Protein AF-A0A2E4WZA9-F1 (afdb_monomer)

Structure (mmCIF, N/CA/C/O backbone):
data_AF-A0A2E4WZA9-F1
#
_entry.id   AF-A0A2E4WZA9-F1
#
loop_
_atom_site.group_PDB
_atom_site.id
_atom_site.type_symbol
_atom_site.label_atom_id
_atom_site.label_alt_id
_atom_site.label_comp_id
_atom_site.label_asym_id
_atom_site.label_entity_id
_atom_site.label_seq_id
_atom_site.pdbx_PDB_ins_code
_atom_site.Cartn_x
_atom_site.Cartn_y
_atom_site.Cartn_z
_atom_site.occupancy
_atom_site.B_iso_or_equiv
_atom_site.auth_seq_id
_atom_site.auth_comp_id
_atom_site.auth_asym_id
_atom_site.auth_atom_id
_atom_site.pdbx_PDB_model_num
ATOM 1 N N . MET A 1 1 ? -52.281 -19.258 8.173 1.00 74.00 1 MET A N 1
ATOM 2 C CA . MET A 1 1 ? -51.212 -19.883 8.986 1.00 74.00 1 MET A CA 1
ATOM 3 C C . MET A 1 1 ? -49.841 -19.779 8.308 1.00 74.00 1 MET A C 1
ATOM 5 O O . MET A 1 1 ? -48.962 -19.165 8.891 1.00 74.00 1 MET A O 1
ATOM 9 N N . VAL A 1 2 ? -49.672 -20.254 7.064 1.00 84.00 2 VAL A N 1
ATOM 10 C CA . VAL A 1 2 ? -48.385 -20.209 6.322 1.00 84.00 2 VAL A CA 1
ATOM 11 C C . VAL A 1 2 ? -47.809 -18.790 6.163 1.00 84.00 2 VAL A C 1
ATOM 13 O O . VAL A 1 2 ? -46.635 -18.579 6.443 1.00 84.00 2 VAL A O 1
ATOM 16 N N . ALA A 1 3 ? -48.631 -17.796 5.810 1.00 83.06 3 ALA A N 1
ATOM 17 C CA . ALA A 1 3 ? -48.168 -16.413 5.629 1.00 83.06 3 ALA A CA 1
ATOM 18 C C . ALA A 1 3 ? -47.576 -15.778 6.907 1.00 83.06 3 ALA A C 1
ATOM 20 O O . ALA A 1 3 ? -46.616 -15.018 6.829 1.00 83.06 3 ALA A O 1
ATOM 21 N N . GLY A 1 4 ? -48.108 -16.123 8.086 1.00 90.19 4 GLY A N 1
ATOM 22 C CA . GLY A 1 4 ? -47.607 -15.606 9.365 1.00 90.19 4 GLY A CA 1
ATOM 23 C C . GLY A 1 4 ? -46.245 -16.191 9.738 1.00 90.19 4 GLY A C 1
ATOM 24 O O . GLY A 1 4 ? -45.365 -15.461 10.180 1.00 90.19 4 GLY A O 1
ATOM 25 N N . VAL A 1 5 ? -46.044 -17.489 9.483 1.00 89.56 5 VAL A N 1
ATOM 26 C CA . VAL A 1 5 ? -44.752 -18.157 9.710 1.00 89.56 5 VAL A CA 1
ATOM 27 C C . VAL A 1 5 ? -43.676 -17.563 8.799 1.00 89.56 5 VAL A C 1
ATOM 29 O O . VAL A 1 5 ? -42.600 -17.229 9.279 1.00 89.56 5 VAL A O 1
ATOM 32 N N . VAL A 1 6 ? -43.990 -17.334 7.517 1.00 91.75 6 VAL A N 1
ATOM 33 C CA . VAL A 1 6 ? -43.063 -16.692 6.567 1.00 91.75 6 VAL A CA 1
ATOM 34 C C . VAL A 1 6 ? -42.666 -15.289 7.035 1.00 91.75 6 VAL A C 1
ATOM 36 O O . VAL A 1 6 ? -41.485 -14.950 7.013 1.00 91.75 6 VAL A O 1
ATOM 39 N N . MET A 1 7 ? -43.622 -14.485 7.508 1.00 91.69 7 MET A N 1
ATOM 40 C CA . MET A 1 7 ? -43.340 -13.119 7.957 1.00 91.69 7 MET A CA 1
ATOM 41 C C . MET A 1 7 ? -42.435 -13.088 9.200 1.00 91.69 7 MET A C 1
ATOM 43 O O . MET A 1 7 ? -41.481 -12.312 9.247 1.00 91.69 7 MET A O 1
ATOM 47 N N . ILE A 1 8 ? -42.692 -13.966 10.178 1.00 90.75 8 ILE A N 1
ATOM 48 C CA . ILE A 1 8 ? -41.884 -14.069 11.402 1.00 90.75 8 ILE A CA 1
ATOM 49 C C . ILE A 1 8 ? -40.469 -14.559 11.067 1.00 90.75 8 ILE A C 1
ATOM 51 O O . ILE A 1 8 ? -39.499 -13.969 11.534 1.00 90.75 8 ILE A O 1
ATOM 55 N N . SER A 1 9 ? -40.325 -15.573 10.208 1.00 92.62 9 SER A N 1
ATOM 56 C CA . SER A 1 9 ? -39.012 -16.086 9.795 1.00 92.62 9 SER A CA 1
ATOM 57 C C . SER A 1 9 ? -38.166 -15.047 9.054 1.00 92.62 9 SER A C 1
ATOM 59 O O . SER A 1 9 ? -36.963 -14.971 9.297 1.00 92.62 9 SER A O 1
ATOM 61 N N . LEU A 1 10 ? -38.768 -14.219 8.192 1.00 91.88 10 LEU A N 1
ATOM 62 C CA . LEU A 1 10 ? -38.056 -13.128 7.513 1.00 91.88 10 LEU A CA 1
ATOM 63 C C . LEU A 1 10 ? -37.596 -12.051 8.501 1.00 91.88 10 LEU A C 1
ATOM 65 O O . LEU A 1 10 ? -36.462 -11.579 8.418 1.00 91.88 10 LEU A O 1
ATOM 69 N N . PHE A 1 11 ? -38.446 -11.702 9.469 1.00 89.56 11 PHE A N 1
ATOM 70 C CA . PHE A 1 11 ? -38.097 -10.741 10.509 1.00 89.56 11 PHE A CA 1
ATOM 71 C C . PHE A 1 11 ? -36.944 -11.257 11.378 1.00 89.56 11 PHE A C 1
ATOM 73 O O . PHE A 1 11 ? -35.913 -10.594 11.487 1.00 89.56 11 PHE A O 1
ATOM 80 N N . THR A 1 12 ? -37.052 -12.474 11.919 1.00 89.25 12 THR A N 1
ATOM 81 C CA . THR A 1 12 ? -35.981 -13.085 12.719 1.00 89.25 12 THR A CA 1
ATOM 82 C C . THR A 1 12 ? -34.697 -13.269 11.905 1.00 89.25 12 THR A C 1
ATOM 84 O O . THR A 1 12 ? -33.616 -12.988 12.418 1.00 89.25 12 THR A O 1
ATOM 87 N N . GLY A 1 13 ? -34.797 -13.658 10.628 1.00 87.25 13 GLY A N 1
ATOM 88 C CA . GLY A 1 13 ? -33.659 -13.767 9.712 1.00 87.25 13 GLY A CA 1
ATOM 89 C C . GLY A 1 13 ? -32.945 -12.433 9.479 1.00 87.25 13 GLY A C 1
ATOM 90 O O . GLY A 1 13 ? -31.719 -12.379 9.539 1.00 87.25 13 GLY A O 1
ATOM 91 N N . SER A 1 14 ? -33.691 -11.340 9.290 1.00 85.62 14 SER A N 1
ATOM 92 C CA . SER A 1 14 ? -33.115 -9.995 9.142 1.00 85.62 14 SER A CA 1
ATOM 93 C C . SER A 1 14 ? -32.438 -9.494 10.421 1.00 85.62 14 SER A C 1
ATOM 95 O O . SER A 1 14 ? -31.353 -8.909 10.355 1.00 85.62 14 SER A O 1
ATOM 97 N N . LEU A 1 15 ? -33.025 -9.778 11.588 1.00 85.69 15 LEU A N 1
ATOM 98 C CA . LEU A 1 15 ? -32.480 -9.364 12.878 1.00 85.69 15 LEU A CA 1
ATOM 99 C C . LEU A 1 15 ? -31.204 -10.146 13.203 1.00 85.69 15 LEU A C 1
ATOM 101 O O . LEU A 1 15 ? -30.189 -9.548 13.552 1.00 85.69 15 LEU A O 1
ATOM 105 N N . ALA A 1 16 ? -31.225 -11.465 13.000 1.00 81.50 16 ALA A N 1
ATOM 106 C CA . ALA A 1 16 ? -30.049 -12.315 13.129 1.00 81.50 16 ALA A CA 1
ATOM 107 C C . ALA A 1 16 ? -28.953 -11.910 12.132 1.00 81.50 16 ALA A C 1
ATOM 109 O O . ALA A 1 16 ? -27.815 -11.718 12.542 1.00 81.50 16 ALA A O 1
ATOM 110 N N . SER A 1 17 ? -29.283 -11.677 10.855 1.00 81.75 17 SER A N 1
ATOM 111 C CA . SER A 1 17 ? -28.310 -11.237 9.845 1.00 81.75 17 SER A CA 1
ATOM 112 C C . SER A 1 17 ? -27.680 -9.888 10.191 1.00 81.75 17 SER A C 1
ATOM 114 O O . SER A 1 17 ? -26.483 -9.714 9.976 1.00 81.75 17 SER A O 1
ATOM 116 N N . THR A 1 18 ? -28.456 -8.938 10.722 1.00 77.00 18 THR A N 1
ATOM 117 C CA . THR A 1 18 ? -27.938 -7.629 11.152 1.00 77.00 18 THR A CA 1
ATOM 118 C C . THR A 1 18 ? -27.027 -7.772 12.368 1.00 77.00 18 THR A C 1
ATOM 120 O O . THR A 1 18 ? -25.941 -7.203 12.389 1.00 77.00 18 THR A O 1
ATOM 123 N N . LEU A 1 19 ? -27.417 -8.582 13.358 1.00 71.25 19 LEU A N 1
ATOM 124 C CA . LEU A 1 19 ? -26.598 -8.848 14.543 1.00 71.25 19 LEU A CA 1
ATOM 125 C C . LEU A 1 19 ? -25.302 -9.588 14.192 1.00 71.25 19 LEU A C 1
ATOM 127 O O . LEU A 1 19 ? -24.240 -9.206 14.670 1.00 71.25 19 LEU A O 1
ATOM 131 N N . THR A 1 20 ? -25.362 -10.596 13.321 1.00 73.50 20 THR A N 1
ATOM 132 C CA . THR A 1 20 ? -24.181 -11.311 12.824 1.00 73.50 20 THR A CA 1
ATOM 133 C C . THR A 1 20 ? -23.275 -10.385 12.014 1.00 73.50 20 THR A C 1
ATOM 135 O O . THR A 1 20 ? -22.063 -10.424 12.196 1.00 73.50 20 THR A O 1
ATOM 138 N N . ARG A 1 21 ? -23.833 -9.494 11.181 1.00 62.47 21 ARG A N 1
ATOM 139 C CA . ARG A 1 21 ? -23.054 -8.477 10.457 1.00 62.47 21 ARG A CA 1
ATOM 140 C C . ARG A 1 21 ? -22.372 -7.500 11.427 1.00 62.47 21 ARG A C 1
ATOM 142 O O . ARG A 1 21 ? -21.176 -7.276 11.289 1.00 62.47 21 ARG A O 1
ATOM 149 N N . ASN A 1 22 ? -23.079 -7.028 12.456 1.00 57.25 22 ASN A N 1
ATOM 150 C CA . ASN A 1 22 ? -22.526 -6.138 13.485 1.00 57.25 22 ASN A CA 1
ATOM 151 C C . ASN A 1 22 ? -21.465 -6.810 14.373 1.00 57.25 22 ASN A C 1
ATOM 153 O O . ASN A 1 22 ? -20.556 -6.136 14.846 1.00 57.25 22 ASN A O 1
ATOM 157 N N . GLN A 1 23 ? -21.555 -8.125 14.597 1.00 51.28 23 GLN A N 1
ATOM 158 C CA . GLN A 1 23 ? -20.543 -8.889 15.338 1.00 51.28 23 GLN A CA 1
ATOM 159 C C . GLN A 1 23 ? -19.292 -9.209 14.498 1.00 51.28 23 GLN A C 1
ATOM 161 O O . GLN A 1 23 ? -18.264 -9.562 15.069 1.00 51.28 23 GLN A O 1
ATOM 166 N N . MET A 1 24 ? -19.350 -9.060 13.167 1.00 49.00 24 MET A N 1
ATOM 167 C CA . MET A 1 24 ? -18.195 -9.215 12.269 1.00 49.00 24 MET A CA 1
ATOM 168 C C . MET A 1 24 ? -17.469 -7.893 11.970 1.00 49.00 24 MET A C 1
ATOM 170 O O . MET A 1 24 ? -16.315 -7.917 11.551 1.00 49.00 24 MET A O 1
ATOM 174 N N . THR A 1 25 ? -18.086 -6.741 12.233 1.00 45.66 25 THR A N 1
ATOM 175 C CA . THR A 1 25 ? -17.440 -5.420 12.158 1.00 45.66 25 THR A CA 1
ATOM 176 C C . THR A 1 25 ? -16.765 -5.0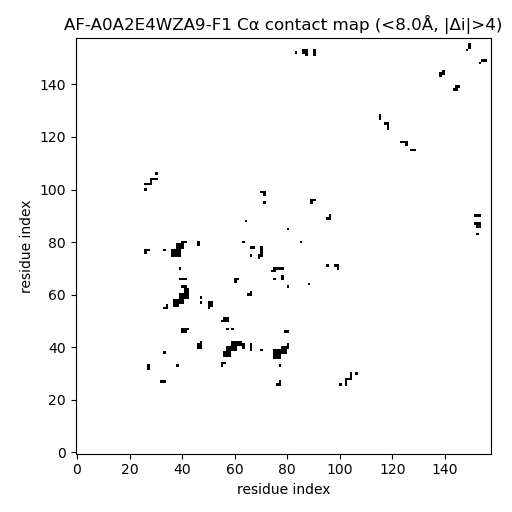63 13.479 1.00 45.66 25 THR A C 1
ATOM 178 O O . THR A 1 25 ? -17.229 -4.214 14.236 1.00 45.66 25 THR A O 1
ATOM 181 N N . VAL A 1 26 ? -15.632 -5.702 13.765 1.00 50.56 26 VAL A N 1
ATOM 182 C CA . VAL A 1 26 ? -14.625 -5.107 14.653 1.00 50.56 26 VAL A CA 1
ATOM 183 C C . VAL A 1 26 ? -13.717 -4.264 13.760 1.00 50.56 26 VAL A C 1
ATOM 185 O O . VAL A 1 26 ? -12.711 -4.757 13.260 1.00 50.56 26 VAL A O 1
ATOM 188 N N . GLY A 1 27 ? -14.101 -3.018 13.474 1.00 63.44 27 GLY A N 1
ATOM 189 C CA . GLY A 1 27 ? -13.255 -2.134 12.671 1.00 63.44 27 GLY A CA 1
ATOM 190 C C . GLY A 1 27 ? -13.944 -0.912 12.071 1.00 63.44 27 GLY A C 1
ATOM 191 O O . GLY A 1 27 ? -15.166 -0.838 11.965 1.00 63.44 27 GLY A O 1
ATOM 192 N N . VAL A 1 28 ? -13.103 0.038 11.668 1.00 68.94 28 VAL A N 1
ATOM 193 C CA . VAL A 1 28 ? -13.441 1.243 10.899 1.00 68.94 28 VAL A CA 1
ATOM 194 C C . VAL A 1 28 ? -14.036 0.819 9.557 1.00 68.94 28 VAL A C 1
ATOM 196 O O . VAL A 1 28 ? -13.351 0.189 8.750 1.00 68.94 28 VAL A O 1
ATOM 199 N N . SER A 1 29 ? -15.307 1.147 9.333 1.00 72.44 29 SER A N 1
ATOM 200 C CA . SER A 1 29 ? -16.050 0.730 8.136 1.00 72.44 29 SER A CA 1
ATOM 201 C C . SER A 1 29 ? -16.064 1.825 7.076 1.00 72.44 29 SER A C 1
ATOM 203 O O . SER A 1 29 ? -16.064 1.537 5.880 1.00 72.44 29 SER A O 1
ATOM 205 N N . GLU A 1 30 ? -16.018 3.083 7.512 1.00 76.38 30 GLU A N 1
ATOM 206 C CA . GLU A 1 30 ? -16.032 4.241 6.630 1.00 76.38 30 GLU A CA 1
ATOM 207 C C . GLU A 1 30 ? -14.944 5.251 6.988 1.00 76.38 30 GLU A C 1
ATOM 209 O O . GLU A 1 30 ? -14.398 5.287 8.089 1.00 76.38 30 GLU A O 1
ATOM 214 N N . TYR A 1 31 ? -14.665 6.144 6.041 1.00 77.75 31 TYR A N 1
ATOM 215 C CA . TYR A 1 31 ? -13.707 7.226 6.228 1.00 77.75 31 TYR A CA 1
ATOM 216 C C . TYR A 1 31 ? -13.997 8.086 7.470 1.00 77.75 31 TYR A C 1
ATOM 218 O O . TYR A 1 31 ? -13.068 8.510 8.151 1.00 77.75 31 TYR A O 1
ATOM 226 N N . ASN A 1 32 ? -15.274 8.333 7.774 1.00 80.25 32 ASN A N 1
ATOM 227 C CA . ASN A 1 32 ? -15.680 9.189 8.890 1.00 80.25 32 ASN A CA 1
ATOM 228 C C . ASN A 1 32 ? -15.360 8.573 10.260 1.00 80.25 32 ASN A C 1
ATOM 230 O O . ASN A 1 32 ? -15.123 9.311 11.216 1.00 80.25 32 ASN A O 1
ATOM 234 N N . ASP A 1 33 ? -15.278 7.244 10.350 1.00 81.94 33 ASP A N 1
ATOM 235 C CA . ASP A 1 33 ? -14.934 6.551 11.594 1.00 81.94 33 ASP A CA 1
ATOM 236 C C . ASP A 1 33 ? -13.486 6.844 12.010 1.00 81.94 33 ASP A C 1
ATOM 238 O O . ASP A 1 33 ? -13.167 6.852 13.199 1.00 81.94 33 ASP A O 1
ATOM 242 N N . LEU A 1 34 ? -12.615 7.168 11.044 1.00 83.00 34 LEU A N 1
ATOM 243 C CA . LEU A 1 34 ? -11.210 7.488 11.297 1.00 83.00 34 LEU A CA 1
ATOM 244 C C . LEU A 1 34 ? -11.025 8.724 12.183 1.00 83.00 34 LEU A C 1
ATOM 246 O O . LEU A 1 34 ? -10.002 8.842 12.850 1.00 83.00 34 LEU A O 1
ATOM 250 N N . ALA A 1 35 ? -11.999 9.635 12.220 1.00 81.88 35 ALA A N 1
ATOM 251 C CA . ALA A 1 35 ? -11.933 10.813 13.081 1.00 81.88 35 ALA A CA 1
ATOM 252 C C . ALA A 1 35 ? -12.061 10.472 14.575 1.00 81.88 35 ALA A C 1
ATOM 254 O O . ALA A 1 35 ? -11.594 11.236 15.416 1.00 81.88 35 ALA A O 1
ATOM 255 N N . ASN A 1 36 ? -12.667 9.327 14.905 1.00 83.81 36 ASN A N 1
ATOM 256 C CA . ASN A 1 36 ? -13.001 8.938 16.276 1.00 83.81 36 ASN A CA 1
ATOM 257 C C . ASN A 1 36 ? -12.123 7.799 16.815 1.00 83.81 36 ASN A C 1
ATOM 259 O O . ASN A 1 36 ? -12.398 7.265 17.889 1.00 83.81 36 ASN A O 1
ATOM 263 N N . VAL A 1 37 ? -11.080 7.405 16.082 1.00 86.19 37 VAL A N 1
ATOM 264 C CA . VAL A 1 37 ? -10.236 6.250 16.415 1.00 86.19 37 VAL A CA 1
ATOM 265 C C . VAL A 1 37 ? -8.756 6.611 16.419 1.00 86.19 37 VAL A C 1
ATOM 267 O O . VAL A 1 37 ? -8.316 7.565 15.782 1.00 86.19 37 VAL A O 1
ATOM 270 N N . SER A 1 38 ? -7.961 5.823 17.140 1.00 87.50 38 SER A N 1
ATOM 271 C CA . SER A 1 38 ? -6.507 5.967 17.143 1.00 87.50 38 SER A CA 1
ATOM 272 C C . SER A 1 38 ? -5.899 5.384 15.865 1.00 87.50 38 SER A C 1
ATOM 274 O O . SER A 1 38 ? -5.995 4.179 15.610 1.00 87.50 38 SER A O 1
ATOM 276 N N . ILE A 1 39 ? -5.256 6.251 15.078 1.00 90.44 39 ILE A N 1
ATOM 277 C CA . ILE A 1 39 ? -4.595 5.900 13.817 1.00 90.44 39 ILE A CA 1
ATOM 278 C C . ILE A 1 39 ? -3.085 5.789 14.044 1.00 90.44 39 ILE A C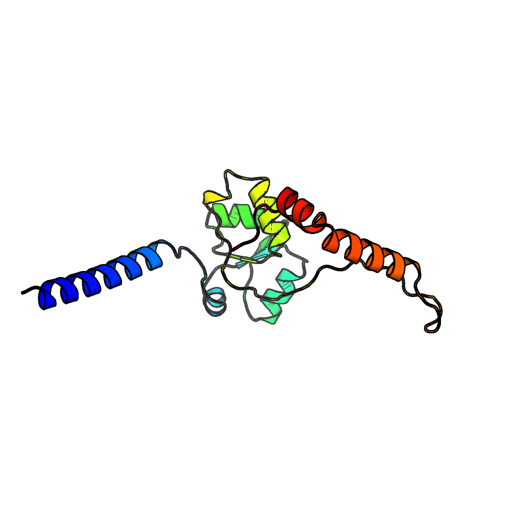 1
ATOM 280 O O . ILE A 1 39 ? -2.455 6.739 14.504 1.00 90.44 39 ILE A O 1
ATOM 284 N N . GLY A 1 40 ? -2.496 4.650 13.695 1.00 89.88 40 GLY A N 1
ATOM 285 C CA . GLY A 1 40 ? -1.055 4.447 13.602 1.00 89.88 40 GLY A CA 1
ATOM 286 C C . GLY A 1 40 ? -0.555 4.628 12.171 1.00 89.88 40 GLY A C 1
ATOM 287 O O . GLY A 1 40 ? -1.166 4.136 11.220 1.00 89.88 40 GLY A O 1
ATOM 288 N N . VAL A 1 41 ? 0.560 5.334 12.010 1.00 90.06 41 VAL A N 1
ATOM 289 C CA . VAL A 1 41 ? 1.195 5.574 10.710 1.00 90.06 41 VAL A CA 1
ATOM 290 C C . VAL A 1 41 ? 2.713 5.505 10.851 1.00 90.06 41 VAL A C 1
ATOM 292 O O . VAL A 1 41 ? 3.248 5.851 11.901 1.00 90.06 41 VAL A O 1
ATOM 295 N N . VAL A 1 42 ? 3.418 5.073 9.803 1.00 89.88 42 VAL A N 1
ATOM 296 C CA . VAL A 1 42 ? 4.886 5.108 9.781 1.00 89.88 42 VAL A CA 1
ATOM 297 C C . VAL A 1 42 ? 5.362 6.555 9.657 1.00 89.88 42 VAL A C 1
ATOM 299 O O . VAL A 1 42 ? 4.915 7.313 8.792 1.00 89.88 42 VAL A O 1
ATOM 302 N N . GLU A 1 43 ? 6.244 6.958 10.562 1.00 85.19 43 GLU A N 1
ATOM 303 C CA . GLU A 1 43 ? 6.766 8.314 10.619 1.00 85.19 43 GLU A CA 1
ATOM 304 C C . GLU A 1 43 ? 7.669 8.611 9.413 1.00 85.19 43 GLU A C 1
ATOM 306 O O . GLU A 1 43 ? 8.480 7.789 8.998 1.00 85.19 43 GLU A O 1
ATOM 311 N N . GLY A 1 44 ? 7.520 9.806 8.833 1.00 78.88 44 GLY A N 1
ATOM 312 C CA . GLY A 1 44 ? 8.319 10.247 7.685 1.00 78.88 44 GLY A CA 1
ATOM 313 C C . GLY A 1 44 ? 7.856 9.725 6.320 1.00 78.88 44 GLY A C 1
ATOM 314 O O . GLY A 1 44 ? 8.417 10.133 5.305 1.00 78.88 44 GLY A O 1
ATOM 315 N N . GLU A 1 45 ? 6.816 8.890 6.262 1.00 81.38 45 GLU A N 1
ATOM 316 C CA . GLU A 1 45 ? 6.287 8.365 5.001 1.00 81.38 45 GLU A CA 1
ATOM 317 C C . GLU A 1 45 ? 5.044 9.117 4.488 1.00 81.38 45 GLU A C 1
ATOM 319 O O . GLU A 1 45 ? 4.340 9.820 5.219 1.00 81.38 45 GLU A O 1
ATOM 324 N N . ASN A 1 46 ? 4.740 8.930 3.197 1.00 81.44 46 ASN A N 1
ATOM 325 C CA . ASN A 1 46 ? 3.593 9.530 2.501 1.00 81.44 46 ASN A CA 1
ATOM 326 C C . ASN A 1 46 ? 2.241 9.322 3.230 1.00 81.44 46 ASN A C 1
ATOM 328 O O . ASN A 1 46 ? 1.468 10.285 3.317 1.00 81.44 46 ASN A O 1
ATOM 332 N N . PRO A 1 47 ? 1.945 8.149 3.833 1.00 80.25 47 PRO A N 1
ATOM 333 C CA . PRO A 1 47 ? 0.729 7.963 4.621 1.00 80.25 47 PRO A CA 1
ATOM 334 C C . PRO A 1 47 ? 0.554 8.989 5.755 1.00 80.25 47 PRO A C 1
ATOM 336 O O . PRO A 1 47 ? -0.572 9.410 6.020 1.00 80.25 47 PRO A O 1
ATOM 339 N N . MET A 1 48 ? 1.638 9.466 6.385 1.00 81.56 48 MET A N 1
ATOM 340 C CA . MET A 1 48 ? 1.553 10.444 7.481 1.00 81.56 48 MET A CA 1
ATOM 341 C C . MET A 1 48 ? 1.061 11.796 6.972 1.00 81.56 48 MET A C 1
ATOM 343 O O . MET A 1 48 ? 0.161 12.408 7.553 1.00 81.56 48 MET A O 1
ATOM 347 N N . SER A 1 49 ? 1.617 12.252 5.851 1.00 83.44 49 SER A N 1
ATOM 348 C CA . SER A 1 49 ? 1.167 13.473 5.185 1.00 83.44 49 SER A CA 1
ATOM 349 C C . SER A 1 49 ? -0.271 13.339 4.685 1.00 83.44 49 SER A C 1
ATOM 351 O O . SER A 1 49 ? -1.042 14.285 4.814 1.00 83.44 49 SER A O 1
ATOM 353 N N . LEU A 1 50 ? -0.666 12.169 4.169 1.00 84.19 50 LEU A N 1
ATOM 354 C CA . LEU A 1 50 ? -2.035 11.914 3.712 1.00 84.19 50 LEU A CA 1
ATOM 355 C C . LEU A 1 50 ? -3.058 12.059 4.847 1.00 84.19 50 LEU A C 1
ATOM 357 O O . LEU A 1 50 ? -4.071 12.734 4.667 1.00 84.19 50 LEU A O 1
ATOM 361 N N . VAL A 1 51 ? -2.790 11.450 6.005 1.00 85.00 51 VAL A N 1
ATOM 362 C CA . VAL A 1 51 ? -3.683 11.503 7.174 1.00 85.00 51 VAL A CA 1
ATOM 363 C C . VAL A 1 51 ? -3.746 12.925 7.745 1.00 85.00 51 VAL A C 1
ATOM 365 O O . VAL A 1 51 ? -4.836 13.443 7.991 1.00 85.00 51 VAL A O 1
ATOM 368 N N . ARG A 1 52 ? -2.603 13.618 7.840 1.00 84.69 52 ARG A N 1
ATOM 369 C CA . ARG A 1 52 ? -2.545 15.016 8.305 1.00 84.69 52 ARG A CA 1
ATOM 370 C C . ARG A 1 52 ? -3.261 15.994 7.373 1.00 84.69 52 ARG A C 1
ATOM 372 O O . ARG A 1 52 ? -4.024 16.828 7.848 1.00 84.69 52 ARG A O 1
ATOM 379 N N . ASN A 1 53 ? -3.077 15.871 6.056 1.00 85.19 53 ASN A N 1
ATOM 380 C CA . ASN A 1 53 ? -3.762 16.710 5.058 1.00 85.19 53 ASN A CA 1
ATOM 381 C C . ASN A 1 53 ? -5.286 16.544 5.099 1.00 85.19 53 ASN A C 1
ATOM 383 O O . ASN A 1 53 ? -6.031 17.408 4.646 1.00 85.19 53 ASN A O 1
ATOM 387 N N . LYS A 1 54 ? -5.743 15.420 5.643 1.00 83.12 54 LYS A N 1
ATOM 388 C CA . LYS A 1 54 ? -7.144 15.077 5.852 1.00 83.12 54 LYS A CA 1
ATOM 389 C C . LYS A 1 54 ? -7.697 15.536 7.208 1.00 83.12 54 LYS A C 1
ATOM 391 O O . LYS A 1 54 ? -8.861 15.273 7.492 1.00 83.12 54 LYS A O 1
ATOM 396 N N . GLY A 1 55 ? -6.891 16.232 8.016 1.00 82.56 55 GLY A N 1
ATOM 397 C CA . GLY A 1 55 ? -7.283 16.777 9.319 1.00 82.56 55 GLY A CA 1
ATOM 398 C C . GLY A 1 55 ? -7.344 15.743 10.444 1.00 82.56 55 GLY A C 1
ATOM 399 O O . GLY A 1 55 ? -7.899 16.028 11.501 1.00 82.56 55 GLY A O 1
ATOM 400 N N . LEU A 1 56 ? -6.797 14.547 10.228 1.00 85.62 56 LEU A N 1
ATOM 401 C CA . LEU A 1 56 ? -6.824 13.451 11.191 1.00 85.62 56 LEU A CA 1
ATOM 402 C C . LEU A 1 56 ? -5.537 13.437 12.028 1.00 85.62 56 LEU A C 1
ATOM 404 O O . LEU A 1 56 ? -4.448 13.736 11.531 1.00 85.62 56 LEU A O 1
ATOM 408 N N . SER A 1 57 ? -5.660 13.058 13.302 1.00 83.56 57 SER A N 1
ATOM 409 C CA . SER A 1 57 ? -4.512 12.851 14.188 1.00 83.56 57 SER A CA 1
ATOM 410 C C . SER A 1 57 ? -3.996 11.419 14.058 1.00 83.56 57 SER A C 1
ATOM 412 O O . SER A 1 57 ? -4.781 10.472 14.037 1.00 83.56 57 SER A O 1
ATOM 414 N N . ALA A 1 58 ? -2.676 11.261 13.983 1.00 87.00 58 ALA A N 1
ATOM 415 C CA . ALA A 1 58 ? -2.021 9.963 13.884 1.00 87.00 58 ALA A CA 1
ATOM 416 C C . ALA A 1 58 ? -0.823 9.865 14.828 1.00 87.00 58 ALA A C 1
ATOM 418 O O . ALA A 1 58 ? -0.031 10.804 14.947 1.00 87.00 58 ALA A O 1
ATOM 419 N N . ALA A 1 59 ? -0.676 8.697 15.448 1.00 88.56 59 ALA A N 1
ATOM 420 C CA . ALA A 1 59 ? 0.519 8.294 16.165 1.00 88.56 59 ALA A CA 1
ATOM 421 C C . ALA A 1 59 ? 1.576 7.806 15.163 1.00 88.56 59 ALA A C 1
ATOM 423 O O . ALA A 1 59 ? 1.308 6.917 14.351 1.00 88.56 59 ALA A O 1
ATOM 424 N N . GLY A 1 60 ? 2.763 8.409 15.219 1.00 89.56 60 GLY A N 1
ATOM 425 C CA . GLY A 1 60 ? 3.914 7.999 14.420 1.00 89.56 60 GLY A CA 1
ATOM 426 C C . GLY A 1 60 ? 4.592 6.762 15.006 1.00 89.56 60 GLY A C 1
ATOM 427 O O . GLY A 1 60 ? 4.783 6.674 16.218 1.00 89.56 60 GLY A O 1
ATOM 428 N N . TYR A 1 61 ? 4.965 5.826 14.140 1.00 92.31 61 TYR A N 1
ATOM 429 C CA . TYR A 1 61 ? 5.734 4.627 14.464 1.00 92.31 61 TYR A CA 1
ATOM 430 C C . TYR A 1 61 ? 6.988 4.554 13.597 1.00 92.31 61 TYR A C 1
ATOM 432 O O . TYR A 1 61 ? 6.977 4.981 12.446 1.00 92.31 61 TYR A O 1
ATOM 440 N N . SER A 1 62 ? 8.062 3.965 14.122 1.00 90.31 62 SER A N 1
ATOM 441 C CA . SER A 1 62 ? 9.332 3.847 13.395 1.00 90.31 62 SER A CA 1
ATOM 442 C C . SER A 1 62 ? 9.279 2.860 12.225 1.00 90.31 62 SER A C 1
ATOM 444 O O . SER A 1 62 ? 10.049 2.996 11.279 1.00 90.31 62 SER A O 1
ATOM 446 N N . SER A 1 63 ? 8.387 1.867 12.268 1.00 91.38 63 SER A N 1
ATOM 447 C CA . SER A 1 63 ? 8.204 0.902 11.185 1.00 91.38 63 SER A CA 1
ATOM 448 C C . SER A 1 63 ? 6.756 0.425 11.074 1.00 91.38 63 SER A C 1
ATOM 450 O O . SER A 1 63 ? 5.982 0.496 12.033 1.00 91.38 63 SER A O 1
ATOM 452 N N . LEU A 1 64 ? 6.389 -0.121 9.907 1.00 90.50 64 LEU A N 1
ATOM 453 C CA . LEU A 1 64 ? 5.080 -0.754 9.716 1.00 90.50 64 LEU A CA 1
ATOM 454 C C . LEU A 1 64 ? 4.883 -1.933 10.674 1.00 90.50 64 LEU A C 1
ATOM 456 O O . LEU A 1 64 ? 3.781 -2.129 11.179 1.00 90.50 64 LEU A O 1
ATOM 460 N N . SER A 1 65 ? 5.942 -2.701 10.945 1.00 90.94 65 SER A N 1
ATOM 461 C CA . SER A 1 65 ? 5.881 -3.793 11.915 1.00 90.94 65 SER A CA 1
ATOM 462 C C . SER A 1 65 ? 5.457 -3.266 13.282 1.00 90.94 65 SER A C 1
ATOM 464 O O . SER A 1 65 ? 4.506 -3.794 13.844 1.00 90.94 65 SER A O 1
ATOM 466 N N . ASP A 1 66 ? 6.079 -2.194 13.779 1.00 91.88 66 ASP A N 1
ATOM 467 C CA . ASP A 1 66 ? 5.744 -1.616 15.089 1.00 91.88 66 ASP A CA 1
ATOM 468 C C . ASP A 1 66 ? 4.297 -1.113 15.137 1.00 91.88 66 ASP A C 1
ATOM 470 O O . ASP A 1 66 ? 3.590 -1.345 16.118 1.00 91.88 66 ASP A O 1
ATOM 474 N N . ALA A 1 67 ? 3.829 -0.483 14.054 1.00 92.00 67 ALA A N 1
ATOM 475 C CA . ALA A 1 67 ? 2.444 -0.039 13.934 1.00 92.00 67 ALA A CA 1
ATOM 476 C C . ALA A 1 67 ? 1.457 -1.223 13.950 1.00 92.00 67 ALA A C 1
ATOM 478 O O . ALA A 1 67 ? 0.447 -1.181 14.653 1.00 92.00 67 ALA A O 1
ATOM 479 N N . LEU A 1 68 ? 1.748 -2.304 13.216 1.00 91.44 68 LEU A N 1
ATOM 480 C CA . LEU A 1 68 ? 0.906 -3.506 13.172 1.00 91.44 68 LEU A CA 1
ATOM 481 C C . LEU A 1 68 ? 0.969 -4.319 14.474 1.00 91.44 68 LEU A C 1
ATOM 483 O O . LEU A 1 68 ? -0.041 -4.889 14.885 1.00 91.44 68 LEU A O 1
ATOM 487 N N . PHE A 1 69 ? 2.106 -4.331 15.173 1.00 89.50 69 PHE A N 1
ATOM 488 C CA . PHE A 1 69 ? 2.200 -4.879 16.527 1.00 89.50 69 PHE A CA 1
ATOM 489 C C . PHE A 1 69 ? 1.340 -4.066 17.498 1.00 89.50 69 PHE A C 1
ATOM 491 O O . PHE A 1 69 ? 0.529 -4.646 18.220 1.00 89.50 69 PHE A O 1
ATOM 498 N N . ALA A 1 70 ? 1.424 -2.734 17.459 1.00 90.12 70 ALA A N 1
ATOM 499 C CA . ALA A 1 70 ? 0.577 -1.864 18.270 1.00 90.12 70 ALA A CA 1
ATOM 500 C C . ALA A 1 70 ? -0.923 -2.053 17.972 1.00 90.12 70 ALA A C 1
ATOM 502 O O . ALA A 1 70 ? -1.740 -1.976 18.892 1.00 90.12 70 ALA A O 1
ATOM 503 N N . LEU A 1 71 ? -1.283 -2.346 16.718 1.00 90.50 71 LEU A N 1
ATOM 504 C CA . LEU A 1 71 ? -2.641 -2.731 16.329 1.00 90.50 71 LEU A CA 1
ATOM 505 C C . LEU A 1 71 ? -3.049 -4.068 16.962 1.00 90.50 71 LEU A C 1
ATOM 507 O O . LEU A 1 71 ? -4.119 -4.163 17.560 1.00 90.50 71 LEU A O 1
ATOM 511 N N . SER A 1 72 ? -2.181 -5.084 16.902 1.00 86.25 72 SER A N 1
ATOM 512 C CA . SER A 1 72 ? -2.450 -6.398 17.508 1.00 86.25 72 SER A CA 1
ATOM 513 C C . SER A 1 72 ? -2.579 -6.343 19.039 1.00 86.25 72 SER A C 1
ATOM 515 O O . SER A 1 72 ? -3.378 -7.073 19.622 1.00 86.25 72 SER A O 1
ATOM 517 N N . GLU A 1 73 ? -1.863 -5.422 19.690 1.00 87.88 73 GLU A N 1
ATOM 518 C CA . GLU A 1 73 ? -1.941 -5.157 21.132 1.00 87.88 73 GLU A CA 1
ATOM 519 C C . GLU A 1 73 ? -3.079 -4.195 21.518 1.00 87.88 73 GLU A C 1
ATOM 521 O O . GLU A 1 73 ? -3.217 -3.846 22.691 1.00 87.88 73 GLU A O 1
ATOM 526 N N . ARG A 1 74 ? -3.898 -3.748 20.553 1.00 86.38 74 ARG A N 1
ATOM 527 C CA . ARG A 1 74 ? -4.992 -2.774 20.741 1.00 86.38 74 ARG A CA 1
ATOM 528 C C . ARG A 1 74 ? -4.546 -1.410 21.291 1.00 86.38 74 ARG A C 1
ATOM 530 O O . ARG A 1 74 ? -5.356 -0.679 21.856 1.00 86.38 74 ARG A O 1
ATOM 537 N N . LYS A 1 75 ? -3.272 -1.039 21.118 1.00 87.56 75 LYS A N 1
ATOM 538 C CA . LYS A 1 75 ? -2.756 0.310 21.427 1.00 87.56 75 LYS A CA 1
ATOM 539 C C . LYS A 1 75 ? -3.242 1.337 20.405 1.00 87.56 75 LYS A C 1
ATOM 541 O O . LYS A 1 75 ? -3.502 2.487 20.751 1.00 87.56 75 LYS A O 1
ATOM 546 N N . VAL A 1 76 ? -3.386 0.907 19.153 1.00 89.50 76 VAL A N 1
ATOM 547 C CA . VAL A 1 76 ? -4.073 1.650 18.092 1.00 89.50 76 VAL A CA 1
ATOM 548 C C . VAL A 1 76 ? -5.236 0.834 17.558 1.00 89.50 76 VAL A C 1
ATOM 550 O O . VAL A 1 76 ? -5.233 -0.392 17.637 1.00 89.50 76 VAL A O 1
ATOM 553 N N . THR A 1 77 ? -6.238 1.524 17.024 1.00 87.94 77 THR A N 1
ATOM 554 C CA . THR A 1 77 ? -7.437 0.892 16.459 1.00 87.94 77 THR A CA 1
ATOM 555 C C . THR A 1 77 ? -7.286 0.667 14.959 1.00 87.94 77 THR A C 1
ATOM 557 O O . THR A 1 77 ? -7.923 -0.212 14.385 1.00 87.94 77 THR A O 1
ATOM 560 N N . THR A 1 78 ? -6.467 1.474 14.284 1.00 90.69 78 THR A N 1
ATOM 561 C CA . THR A 1 78 ? -6.299 1.412 12.829 1.00 90.69 78 THR A CA 1
ATOM 562 C C . THR A 1 78 ? -4.879 1.770 12.443 1.00 90.69 78 THR A C 1
ATOM 564 O O . THR A 1 78 ? -4.267 2.629 13.068 1.00 90.69 78 THR A O 1
ATOM 567 N N . VAL A 1 79 ? -4.358 1.130 11.399 1.00 92.00 79 VAL A N 1
ATOM 568 C CA . VAL A 1 79 ? -3.075 1.479 10.783 1.00 92.00 79 VAL A CA 1
ATOM 569 C C . VAL A 1 79 ? -3.320 1.847 9.329 1.00 92.00 79 VAL A C 1
ATOM 571 O O . VAL A 1 79 ? -4.040 1.140 8.626 1.00 92.00 79 VAL A O 1
ATOM 574 N N . VAL A 1 80 ? -2.726 2.951 8.880 1.00 91.12 80 VAL A N 1
ATOM 575 C CA . VAL A 1 80 ? -2.821 3.400 7.487 1.00 91.12 80 VAL A CA 1
ATOM 576 C C . VAL A 1 80 ? -1.496 3.146 6.786 1.00 91.12 80 VAL A C 1
ATOM 578 O O . VAL A 1 80 ? -0.470 3.716 7.150 1.00 91.12 80 VAL A O 1
ATOM 581 N N . HIS A 1 81 ? -1.540 2.309 5.755 1.00 92.12 81 HIS A N 1
ATOM 582 C CA . HIS A 1 81 ? -0.418 2.039 4.866 1.00 92.12 81 HIS A CA 1
ATOM 583 C C . HIS A 1 81 ? -0.933 1.473 3.534 1.00 92.12 81 HIS A C 1
ATOM 585 O O . HIS A 1 81 ? -2.089 1.061 3.426 1.00 92.12 81 HIS A O 1
ATOM 591 N N . ASP A 1 82 ? -0.063 1.421 2.530 1.00 91.06 82 ASP A N 1
ATOM 592 C CA . ASP A 1 82 ? -0.302 0.753 1.253 1.00 91.06 82 ASP A CA 1
ATOM 593 C C . ASP A 1 82 ? -0.741 -0.714 1.428 1.00 91.06 82 ASP A C 1
ATOM 595 O O . ASP A 1 82 ? -0.045 -1.519 2.059 1.00 91.06 82 ASP A O 1
ATOM 599 N N . GLU A 1 83 ? -1.866 -1.085 0.807 1.00 90.88 83 GLU A N 1
ATOM 600 C CA . GLU A 1 83 ? -2.449 -2.431 0.915 1.00 90.88 83 GLU A CA 1
ATOM 601 C C . GLU A 1 83 ? -1.468 -3.554 0.521 1.00 90.88 83 GLU A C 1
ATOM 603 O O . GLU A 1 83 ? -1.365 -4.526 1.277 1.00 90.88 83 GLU A O 1
ATOM 608 N N . PRO A 1 84 ? -0.704 -3.468 -0.593 1.00 91.44 84 PRO A N 1
ATOM 609 C CA . PRO A 1 84 ? 0.224 -4.537 -0.966 1.00 91.44 84 PRO A CA 1
ATOM 610 C C . PRO A 1 84 ? 1.299 -4.786 0.096 1.00 91.44 84 PRO A C 1
ATOM 612 O O . PRO A 1 84 ? 1.688 -5.932 0.322 1.00 91.44 84 PRO A O 1
ATOM 615 N N . VAL A 1 85 ? 1.751 -3.738 0.788 1.00 92.06 85 VAL A N 1
ATOM 616 C CA . VAL A 1 85 ? 2.766 -3.854 1.842 1.00 92.06 85 VAL A CA 1
ATOM 617 C C . VAL A 1 85 ? 2.178 -4.553 3.069 1.00 92.06 85 VAL A C 1
ATOM 619 O O . VAL A 1 85 ? 2.783 -5.498 3.579 1.00 92.06 85 VAL A O 1
ATOM 622 N N . ILE A 1 86 ? 0.965 -4.170 3.486 1.00 91.94 86 ILE A N 1
ATOM 623 C CA . ILE A 1 86 ? 0.255 -4.831 4.592 1.00 91.94 86 ILE A CA 1
ATOM 624 C C . ILE A 1 86 ? 0.005 -6.306 4.254 1.00 91.94 86 ILE A C 1
ATOM 626 O O . ILE A 1 86 ? 0.350 -7.187 5.039 1.00 91.94 86 ILE A O 1
ATOM 630 N N . ARG A 1 87 ? -0.529 -6.609 3.064 1.00 91.12 87 ARG A N 1
ATOM 631 C CA . ARG A 1 87 ? -0.786 -7.988 2.610 1.00 91.12 87 ARG A CA 1
ATOM 632 C C . ARG A 1 87 ? 0.471 -8.845 2.614 1.00 91.12 87 ARG A C 1
ATOM 634 O O . ARG A 1 87 ? 0.448 -9.983 3.085 1.00 91.12 87 ARG A O 1
ATOM 641 N N . HIS A 1 88 ? 1.576 -8.299 2.112 1.00 92.31 88 HIS A N 1
ATOM 642 C CA . HIS A 1 88 ? 2.859 -8.986 2.139 1.00 92.31 88 HIS A CA 1
ATOM 643 C C . HIS A 1 88 ? 3.319 -9.279 3.574 1.00 92.31 88 HIS A C 1
ATOM 645 O O . HIS A 1 88 ? 3.790 -10.382 3.865 1.00 92.31 88 HIS A O 1
ATOM 651 N N . TRP A 1 89 ? 3.162 -8.308 4.476 1.00 91.81 89 TRP A N 1
ATOM 652 C CA . TRP A 1 89 ? 3.519 -8.463 5.882 1.00 91.81 89 TRP A CA 1
ATOM 653 C C . TRP A 1 89 ? 2.662 -9.527 6.580 1.00 91.81 89 TRP A C 1
ATOM 655 O O . TRP A 1 89 ? 3.220 -10.404 7.239 1.00 91.81 89 TRP A O 1
ATOM 665 N N . LEU A 1 90 ? 1.340 -9.523 6.366 1.00 90.62 90 LEU A N 1
ATOM 666 C CA . LEU A 1 90 ? 0.409 -10.512 6.932 1.00 90.62 90 LEU A CA 1
ATOM 667 C C . LEU A 1 90 ? 0.733 -11.929 6.453 1.00 90.62 90 LEU A C 1
ATOM 669 O O . LEU A 1 90 ? 0.700 -12.878 7.233 1.00 90.62 90 LEU A O 1
ATOM 673 N N . ARG A 1 91 ? 1.128 -12.077 5.183 1.00 89.12 91 ARG A N 1
ATOM 674 C CA . ARG A 1 91 ? 1.576 -13.361 4.633 1.00 89.12 91 ARG A CA 1
ATOM 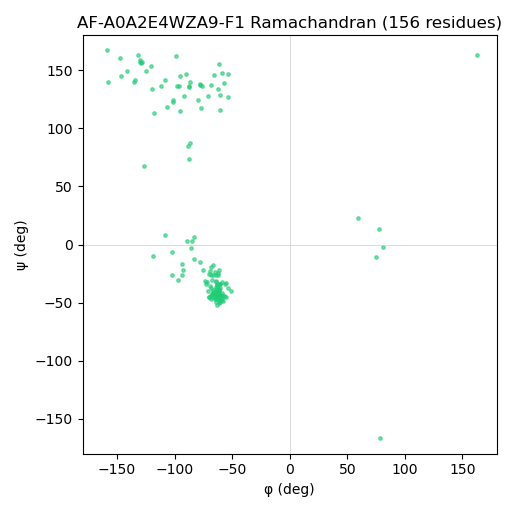675 C C . ARG A 1 91 ? 2.851 -13.874 5.313 1.00 89.12 91 ARG A C 1
ATOM 677 O O . ARG A 1 91 ? 3.011 -15.082 5.466 1.00 89.12 91 ARG A O 1
ATOM 684 N N . LYS A 1 92 ? 3.761 -12.979 5.707 1.00 90.25 92 LYS A N 1
ATOM 685 C CA . LYS A 1 92 ? 4.971 -13.333 6.469 1.00 90.25 92 LYS A CA 1
ATOM 686 C C . LYS A 1 92 ? 4.685 -13.631 7.946 1.00 90.25 92 LYS A C 1
ATOM 688 O O . LYS A 1 92 ? 5.468 -14.350 8.557 1.00 90.25 92 LYS A O 1
ATOM 693 N N . HIS A 1 93 ? 3.573 -13.136 8.490 1.00 88.62 93 HIS A N 1
ATOM 694 C CA . HIS A 1 93 ? 3.216 -13.251 9.905 1.00 88.62 93 HIS A CA 1
ATOM 695 C C . HIS A 1 93 ? 1.812 -13.854 10.108 1.00 88.62 93 HIS A C 1
ATOM 697 O O . HIS A 1 93 ? 0.897 -13.185 10.599 1.00 88.62 93 HIS A O 1
ATOM 703 N N . PRO A 1 94 ? 1.613 -15.145 9.779 1.00 85.25 94 PRO A N 1
ATOM 704 C CA . PRO A 1 94 ? 0.289 -15.774 9.798 1.00 85.25 94 PRO A CA 1
ATOM 705 C C . PRO A 1 94 ? -0.366 -15.797 11.188 1.00 85.25 94 PRO A C 1
ATOM 707 O O . PRO A 1 94 ? -1.588 -15.789 11.286 1.00 85.25 94 PRO A O 1
ATOM 710 N N . GLN A 1 95 ? 0.429 -15.777 12.265 1.00 85.25 95 GLN A N 1
ATOM 711 C CA . GLN A 1 95 ? -0.071 -15.740 13.647 1.00 85.25 95 GLN A CA 1
ATOM 712 C C . GLN A 1 95 ? -0.836 -14.444 13.956 1.00 85.25 95 GLN A C 1
ATOM 714 O O . GLN A 1 95 ? -1.791 -14.456 14.725 1.00 85.25 95 GLN A O 1
ATOM 719 N N . GLN A 1 96 ? -0.432 -13.334 13.335 1.00 80.38 96 GLN A N 1
ATOM 720 C CA . GLN A 1 96 ? -1.020 -12.009 13.545 1.00 80.38 96 GLN A CA 1
ATOM 721 C C . GLN A 1 96 ? -2.127 -11.716 12.527 1.00 80.38 96 GLN A C 1
ATOM 723 O O . GLN A 1 96 ? -3.023 -10.913 12.795 1.00 80.38 96 GLN A O 1
ATOM 728 N N . ALA A 1 97 ? -2.116 -12.416 11.387 1.00 79.19 97 ALA A N 1
ATOM 729 C CA . ALA A 1 97 ? -3.094 -12.250 10.318 1.00 79.19 97 ALA A CA 1
ATOM 730 C C . ALA A 1 97 ? -4.542 -12.510 10.762 1.00 79.19 97 ALA A C 1
ATOM 732 O O . ALA A 1 97 ? -5.447 -11.838 10.284 1.00 79.19 97 ALA A O 1
ATOM 733 N N . GLY A 1 98 ? -4.770 -13.423 11.713 1.00 78.94 98 GLY A N 1
ATOM 734 C CA . GLY A 1 98 ? -6.112 -13.687 12.247 1.00 78.94 98 GLY A CA 1
ATOM 735 C C . GLY A 1 98 ? -6.702 -12.541 13.082 1.00 78.94 98 GLY A C 1
ATOM 736 O O . GLY A 1 98 ? -7.912 -12.489 13.269 1.00 78.94 98 GLY A O 1
ATOM 737 N N . SER A 1 99 ? -5.862 -11.626 13.575 1.00 80.31 99 SER A N 1
ATOM 738 C CA . SER A 1 99 ? -6.273 -10.485 14.410 1.00 80.31 99 SER A CA 1
ATOM 739 C C . SER A 1 99 ? -6.342 -9.150 13.665 1.00 80.31 99 SER A C 1
ATOM 741 O O . SER A 1 99 ? -6.780 -8.158 14.242 1.00 80.31 99 SER A O 1
ATOM 743 N N . ILE A 1 100 ? -5.903 -9.109 12.403 1.00 85.25 100 ILE A N 1
ATOM 744 C CA . ILE A 1 100 ? -5.794 -7.879 11.613 1.00 85.25 100 ILE A CA 1
ATOM 745 C C . ILE A 1 100 ? -6.722 -7.983 10.401 1.00 85.25 100 ILE A C 1
ATOM 747 O O . ILE A 1 100 ? -6.492 -8.782 9.495 1.00 85.25 100 ILE A O 1
ATOM 751 N N . GLY A 1 101 ? -7.761 -7.147 10.379 1.00 85.19 101 GLY A N 1
ATOM 752 C CA . GLY A 1 101 ? -8.648 -6.976 9.229 1.00 85.19 101 GLY A CA 1
ATOM 753 C C . GLY A 1 101 ? -8.167 -5.869 8.287 1.00 85.19 101 GLY A C 1
ATOM 754 O O . GLY A 1 101 ? -7.603 -4.869 8.728 1.00 85.19 101 GLY A O 1
ATOM 755 N N . LEU A 1 102 ? -8.411 -6.033 6.984 1.00 87.69 102 LEU A N 1
ATOM 756 C CA . LEU A 1 102 ? -8.229 -4.966 5.996 1.00 87.69 102 LEU A CA 1
ATOM 757 C C . LEU A 1 102 ? -9.547 -4.209 5.814 1.00 87.69 102 LEU A C 1
ATOM 759 O O . LEU A 1 102 ? -10.562 -4.828 5.495 1.00 87.69 102 LEU A O 1
ATOM 763 N N . ALA A 1 103 ? -9.519 -2.882 5.942 1.00 87.00 103 ALA A N 1
ATOM 764 C CA . ALA A 1 103 ? -10.687 -2.036 5.692 1.00 87.00 103 ALA A CA 1
ATOM 765 C C . ALA A 1 103 ? -11.217 -2.208 4.255 1.00 87.00 103 ALA A C 1
ATOM 767 O O . ALA A 1 103 ? -10.441 -2.454 3.330 1.00 87.00 103 ALA A O 1
ATOM 768 N N . ASP A 1 104 ? -12.530 -2.071 4.058 1.00 83.38 104 ASP A N 1
ATOM 769 C CA . ASP A 1 104 ? -13.192 -2.214 2.747 1.00 83.38 104 ASP A CA 1
ATOM 770 C C . ASP A 1 104 ? -13.148 -0.932 1.892 1.00 83.38 104 ASP A C 1
ATOM 772 O O . ASP A 1 104 ? -13.732 -0.869 0.809 1.00 83.38 104 ASP A O 1
ATOM 776 N N . PHE A 1 105 ? -12.434 0.099 2.347 1.00 84.62 105 PHE A N 1
ATOM 777 C CA . PHE A 1 105 ? -12.277 1.362 1.633 1.00 84.62 105 PHE A CA 1
ATOM 778 C C . PHE A 1 105 ? -10.809 1.779 1.525 1.00 84.62 105 PHE A C 1
ATOM 780 O O . PHE A 1 105 ? -9.953 1.382 2.314 1.00 84.62 105 PHE A O 1
ATOM 787 N N . TYR A 1 106 ? -10.534 2.640 0.545 1.00 85.69 106 TYR A N 1
ATOM 788 C CA . TYR A 1 106 ? -9.212 3.204 0.294 1.00 85.69 106 TYR A CA 1
ATOM 789 C C . TYR A 1 106 ? -9.202 4.695 0.609 1.00 85.69 106 TYR A C 1
ATOM 791 O O . TYR A 1 106 ? -10.094 5.429 0.185 1.00 85.69 106 TYR A O 1
ATOM 799 N N . LEU A 1 107 ? -8.156 5.168 1.288 1.00 83.81 107 LEU A N 1
ATOM 800 C CA . LEU A 1 107 ? -7.940 6.606 1.491 1.00 83.81 107 LEU A CA 1
ATOM 801 C C . LEU A 1 107 ? -7.475 7.322 0.225 1.00 83.81 107 LEU A C 1
ATOM 803 O O . LEU A 1 107 ? -7.763 8.507 0.041 1.00 83.81 107 LEU A O 1
ATOM 807 N N . ARG A 1 108 ? -6.731 6.602 -0.615 1.00 85.06 108 ARG A N 1
ATOM 808 C CA . ARG A 1 108 ? -6.199 7.056 -1.894 1.00 85.06 108 ARG A CA 1
ATOM 809 C C . ARG A 1 108 ? -5.898 5.830 -2.754 1.00 85.06 108 ARG A C 1
ATOM 811 O O . ARG A 1 108 ? -5.420 4.826 -2.234 1.00 85.06 108 ARG A O 1
ATOM 818 N N . LYS A 1 109 ? -6.200 5.909 -4.050 1.00 85.12 109 LYS A N 1
ATOM 819 C CA . LYS A 1 109 ? -5.792 4.902 -5.036 1.00 85.12 109 LYS A CA 1
ATOM 820 C C . LYS A 1 109 ? -4.587 5.444 -5.790 1.00 85.12 109 LYS A C 1
ATOM 822 O O . LYS A 1 109 ? -4.669 6.533 -6.351 1.00 85.12 109 LYS A O 1
ATOM 827 N N . GLU A 1 110 ? -3.491 4.701 -5.763 1.00 84.81 110 GLU A N 1
ATOM 828 C CA . GLU A 1 110 ? -2.241 5.045 -6.438 1.00 84.81 110 GLU A CA 1
ATOM 829 C C . GLU A 1 110 ? -1.718 3.813 -7.169 1.00 84.81 110 GLU A C 1
ATOM 831 O O . GLU A 1 110 ? -1.807 2.696 -6.659 1.00 84.81 110 GLU A O 1
ATOM 836 N N . ASP A 1 111 ? -1.165 4.034 -8.358 1.00 86.88 111 ASP A N 1
ATOM 837 C CA . ASP A 1 111 ? -0.494 2.998 -9.132 1.00 86.88 111 ASP A CA 1
ATOM 838 C C . ASP A 1 111 ? 1.019 3.083 -8.916 1.00 86.88 111 ASP A C 1
ATOM 840 O O . ASP A 1 111 ? 1.615 4.163 -8.971 1.00 86.88 111 ASP A O 1
ATOM 844 N N . TYR A 1 112 ? 1.666 1.932 -8.723 1.00 89.56 112 TYR A N 1
ATOM 845 C CA . TYR A 1 112 ? 3.126 1.864 -8.693 1.00 89.56 112 TYR A CA 1
ATOM 846 C C . TYR A 1 112 ? 3.705 1.948 -10.107 1.00 89.56 112 TYR A C 1
ATOM 848 O O . TYR A 1 112 ? 3.250 1.270 -11.031 1.00 89.56 112 TYR A O 1
ATOM 856 N N . GLY A 1 113 ? 4.767 2.740 -10.254 1.00 91.50 113 GLY A N 1
ATOM 857 C CA . GLY A 1 113 ? 5.489 2.920 -11.508 1.00 91.50 113 GLY A CA 1
ATOM 858 C C . GLY A 1 113 ? 6.994 2.729 -11.348 1.00 91.50 113 GLY A C 1
ATOM 859 O O . GLY A 1 113 ? 7.552 2.900 -10.266 1.00 91.50 113 GLY A O 1
ATOM 860 N N . ILE A 1 114 ? 7.659 2.394 -12.453 1.00 92.94 114 ILE A N 1
ATOM 861 C CA . ILE A 1 114 ? 9.121 2.367 -12.536 1.00 92.94 114 ILE A CA 1
ATOM 862 C C . ILE A 1 114 ? 9.573 3.711 -13.104 1.00 92.94 114 ILE A C 1
ATOM 864 O O . ILE A 1 114 ? 9.267 4.038 -14.251 1.00 92.94 114 ILE A O 1
ATOM 868 N N . ALA A 1 115 ? 10.295 4.490 -12.303 1.00 91.75 115 ALA A N 1
ATOM 869 C CA . ALA A 1 115 ? 10.857 5.761 -12.739 1.00 91.75 115 ALA A CA 1
ATOM 870 C C . ALA A 1 115 ? 12.229 5.556 -13.395 1.00 91.75 115 ALA A C 1
ATOM 872 O O . ALA A 1 115 ? 13.056 4.784 -12.913 1.00 91.75 115 ALA A O 1
ATOM 873 N N . VAL A 1 116 ? 12.484 6.290 -14.477 1.00 92.94 116 VAL A N 1
ATOM 874 C CA . VAL A 1 116 ? 13.790 6.355 -15.146 1.00 92.94 116 VAL A CA 1
ATOM 875 C C . VAL A 1 116 ? 14.194 7.810 -15.356 1.00 92.94 116 VAL A C 1
ATOM 877 O O . VAL A 1 116 ? 13.343 8.703 -15.384 1.00 92.94 116 VAL A O 1
ATOM 880 N N . SER A 1 117 ? 15.494 8.062 -15.505 1.00 91.62 117 SER A N 1
ATOM 881 C CA . SER A 1 117 ? 16.011 9.403 -15.784 1.00 91.62 117 SER A CA 1
ATOM 882 C C . SER A 1 117 ? 15.385 9.981 -17.053 1.00 91.62 117 SER A C 1
ATOM 884 O O . SER A 1 117 ? 15.212 9.282 -18.054 1.00 91.62 117 SER A O 1
ATOM 886 N N . LYS A 1 118 ? 15.053 11.275 -17.010 1.00 89.31 118 LYS A N 1
ATOM 887 C CA . LYS A 1 118 ? 14.551 11.997 -18.182 1.00 89.31 118 LYS A CA 1
ATOM 888 C C . LYS A 1 118 ? 15.652 12.100 -19.251 1.00 89.31 118 LYS A C 1
ATOM 890 O O . LYS A 1 118 ? 16.824 12.221 -18.885 1.00 89.31 118 LYS A O 1
ATOM 895 N N . PRO A 1 119 ? 15.293 12.063 -20.546 1.00 88.69 119 PRO A N 1
ATOM 896 C CA . PRO A 1 119 ? 16.245 12.332 -21.617 1.00 88.69 119 PRO A CA 1
ATOM 897 C C . PRO A 1 119 ? 16.795 13.760 -21.501 1.00 88.69 119 PRO A C 1
ATOM 899 O O . PRO A 1 119 ? 16.162 14.634 -20.902 1.00 88.69 119 PRO A O 1
ATOM 902 N N . LYS A 1 120 ? 17.993 13.990 -22.050 1.00 87.00 120 LYS A N 1
ATOM 903 C CA . LYS A 1 120 ? 18.668 15.295 -21.963 1.00 87.00 120 LYS A CA 1
ATOM 904 C C . LYS A 1 120 ? 17.940 16.358 -22.779 1.00 87.00 120 LYS A C 1
ATOM 906 O O . LYS A 1 120 ? 17.850 17.501 -22.338 1.00 87.00 120 LYS A O 1
ATOM 911 N N . LEU A 1 121 ? 17.412 15.976 -23.940 1.00 86.56 121 LEU A N 1
ATOM 912 C CA . LEU A 1 121 ? 16.555 16.825 -24.759 1.00 86.56 121 LEU A CA 1
ATOM 913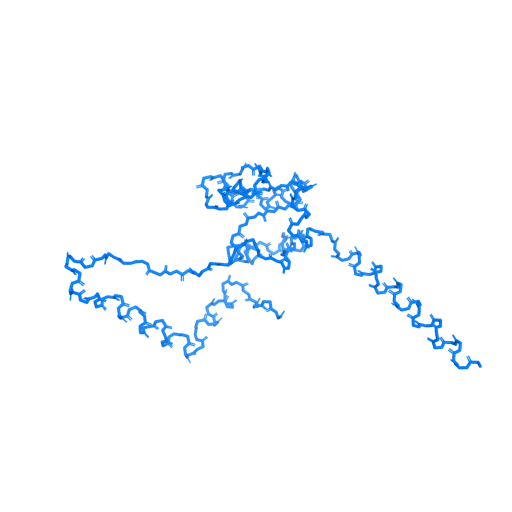 C C . LEU A 1 121 ? 15.107 16.334 -24.700 1.00 86.56 121 LEU A C 1
ATOM 915 O O . LEU A 1 121 ? 14.842 15.135 -24.728 1.00 86.56 121 LEU A O 1
ATOM 919 N N . SER A 1 122 ? 14.152 17.264 -24.660 1.00 78.81 122 SER A N 1
ATOM 920 C CA . SER A 1 122 ? 12.716 16.942 -24.672 1.00 78.81 122 SER A CA 1
ATOM 921 C C . SER A 1 122 ? 12.240 16.317 -25.988 1.00 78.81 122 SER A C 1
ATOM 923 O O . SER A 1 122 ? 11.177 15.704 -26.018 1.00 78.81 122 SER A O 1
ATOM 925 N N . SER A 1 123 ? 13.017 16.463 -27.064 1.00 83.00 123 SER A N 1
ATOM 926 C CA . SER A 1 123 ? 12.784 15.842 -28.371 1.00 83.00 123 SER A CA 1
ATOM 927 C C . SER A 1 123 ? 13.290 14.400 -28.465 1.00 83.00 123 SER A C 1
ATOM 929 O O . SER A 1 123 ? 12.967 13.706 -29.427 1.00 83.00 123 SER A O 1
ATOM 931 N N . GLU A 1 124 ? 14.083 13.935 -27.498 1.00 86.38 124 GLU A N 1
ATOM 932 C CA . GLU A 1 124 ? 14.639 12.586 -27.504 1.00 86.38 124 GLU A CA 1
ATOM 933 C C . GLU A 1 124 ? 13.686 11.590 -26.845 1.00 86.38 124 GLU A C 1
ATOM 935 O O . GLU A 1 124 ? 13.132 11.813 -25.765 1.00 86.38 124 GLU A O 1
ATOM 940 N N . ARG A 1 125 ? 13.522 10.439 -27.496 1.00 85.19 125 ARG A N 1
ATOM 941 C CA . ARG A 1 125 ? 12.720 9.335 -26.979 1.00 85.19 125 ARG A CA 1
ATOM 942 C C . ARG A 1 125 ? 13.501 8.565 -25.915 1.00 85.19 125 ARG A C 1
ATOM 944 O O . ARG A 1 125 ? 14.678 8.263 -26.088 1.00 85.19 125 ARG A O 1
ATOM 951 N N . ASN A 1 126 ? 12.834 8.1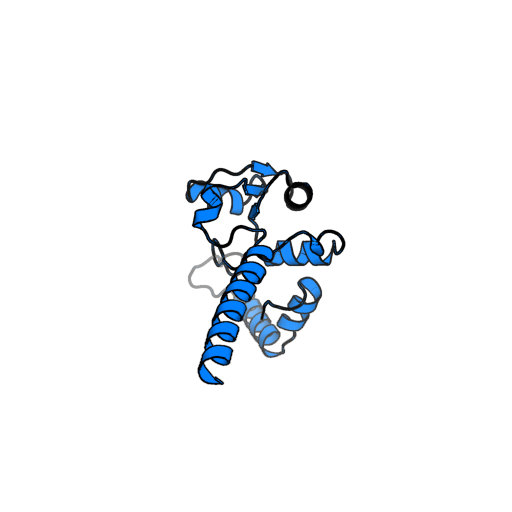95 -24.825 1.00 91.25 126 ASN A N 1
ATOM 952 C CA . ASN A 1 126 ? 13.443 7.379 -23.780 1.00 91.25 126 ASN A CA 1
ATOM 953 C C . ASN A 1 126 ? 13.299 5.883 -24.103 1.00 91.25 126 ASN A C 1
ATOM 955 O O . ASN A 1 126 ? 12.359 5.230 -23.651 1.00 91.25 126 ASN A O 1
ATOM 959 N N . GLU A 1 127 ? 14.251 5.335 -24.861 1.00 91.19 127 GLU A N 1
ATOM 960 C CA . GLU A 1 127 ? 14.216 3.924 -25.273 1.00 91.19 127 GLU A CA 1
ATOM 961 C C . GLU A 1 127 ? 14.132 2.940 -24.098 1.00 91.19 127 GLU A C 1
ATOM 963 O O . GLU A 1 127 ? 13.520 1.878 -24.219 1.00 91.19 127 GLU A O 1
ATOM 968 N N . LEU A 1 128 ? 14.751 3.263 -22.956 1.00 92.06 128 LEU A N 1
ATOM 969 C CA . LEU A 1 128 ? 14.694 2.408 -21.773 1.00 92.06 128 LEU A CA 1
ATOM 970 C C . LEU A 1 128 ? 13.263 2.331 -21.236 1.00 92.06 128 LEU A C 1
ATOM 972 O O . LEU A 1 128 ? 12.776 1.236 -20.951 1.00 92.06 128 LEU A O 1
ATOM 976 N N . LEU A 1 129 ? 12.579 3.474 -21.152 1.00 93.75 129 LEU A N 1
ATOM 977 C CA . LEU A 1 129 ? 11.179 3.533 -20.742 1.00 93.75 129 LEU A CA 1
ATOM 978 C C . LEU A 1 129 ? 10.287 2.714 -21.684 1.00 93.75 129 LEU A C 1
ATOM 980 O O . LEU A 1 129 ? 9.447 1.948 -21.216 1.00 93.75 129 LEU A O 1
ATOM 984 N N . ASP A 1 130 ? 10.500 2.815 -22.998 1.00 93.62 130 ASP A N 1
ATOM 985 C CA . ASP A 1 130 ? 9.741 2.034 -23.982 1.00 93.62 130 ASP A CA 1
ATOM 986 C C . ASP A 1 130 ? 9.938 0.528 -23.806 1.00 93.62 130 ASP A C 1
ATOM 988 O O . ASP A 1 130 ? 8.971 -0.239 -23.817 1.00 93.62 130 ASP A O 1
ATOM 992 N N . ARG A 1 131 ? 11.189 0.094 -23.614 1.00 95.31 131 ARG A N 1
ATOM 993 C CA . ARG A 1 131 ? 11.519 -1.320 -23.389 1.00 95.31 131 ARG A CA 1
ATOM 994 C C . ARG A 1 131 ? 10.887 -1.837 -22.098 1.00 95.31 131 ARG A C 1
ATOM 996 O O . ARG A 1 131 ? 10.339 -2.939 -22.105 1.00 95.31 131 ARG A O 1
ATOM 1003 N N . ILE A 1 132 ? 10.919 -1.048 -21.020 1.00 95.50 132 ILE A N 1
ATOM 1004 C CA . ILE A 1 132 ? 10.273 -1.383 -19.742 1.00 95.50 132 ILE A CA 1
ATOM 1005 C C . ILE A 1 132 ? 8.761 -1.521 -19.933 1.00 95.50 132 ILE A C 1
ATOM 1007 O O . ILE A 1 132 ? 8.192 -2.547 -19.562 1.00 95.50 132 ILE A O 1
ATOM 1011 N N . ASN A 1 133 ? 8.114 -0.541 -20.563 1.00 95.19 133 ASN A N 1
ATOM 1012 C CA . ASN A 1 133 ? 6.668 -0.561 -20.781 1.00 95.19 133 ASN A CA 1
ATOM 1013 C C . ASN A 1 133 ? 6.241 -1.754 -21.642 1.00 95.19 133 ASN A C 1
ATOM 1015 O O . ASN A 1 133 ? 5.295 -2.461 -21.292 1.00 95.19 133 ASN A O 1
ATOM 1019 N N . LEU A 1 134 ? 6.969 -2.043 -22.725 1.00 96.44 134 LEU A N 1
ATOM 1020 C CA . LEU A 1 134 ? 6.692 -3.203 -23.571 1.00 96.44 134 LEU A CA 1
ATOM 1021 C C . LEU A 1 134 ? 6.859 -4.524 -22.805 1.00 96.44 134 LEU A C 1
ATOM 1023 O O . LEU A 1 134 ? 6.043 -5.436 -22.957 1.00 96.44 134 LEU A O 1
ATOM 1027 N N . ALA A 1 135 ? 7.894 -4.635 -21.969 1.00 95.88 135 ALA A N 1
ATOM 1028 C CA . ALA A 1 135 ? 8.103 -5.807 -21.126 1.00 95.88 135 ALA A CA 1
ATOM 1029 C C . ALA A 1 135 ? 6.973 -5.980 -20.097 1.00 95.88 135 ALA A C 1
ATOM 1031 O O . ALA A 1 135 ? 6.484 -7.095 -19.922 1.00 95.88 135 ALA A O 1
ATOM 1032 N N . LEU A 1 136 ? 6.510 -4.894 -19.470 1.00 94.88 136 LEU A N 1
ATOM 1033 C CA . LEU A 1 136 ? 5.385 -4.917 -18.531 1.00 94.88 136 LEU A CA 1
ATOM 1034 C C . LEU A 1 136 ? 4.079 -5.344 -19.208 1.00 94.88 136 LEU A C 1
ATOM 1036 O O . LEU A 1 136 ? 3.349 -6.159 -18.647 1.00 94.88 136 LEU A O 1
ATOM 1040 N N . VAL A 1 137 ? 3.803 -4.857 -20.423 1.00 96.19 137 VAL A N 1
ATOM 1041 C CA . VAL A 1 137 ? 2.633 -5.288 -21.205 1.00 96.19 137 VAL A CA 1
ATOM 1042 C C . VAL A 1 137 ? 2.685 -6.793 -21.465 1.00 96.19 137 VAL A C 1
ATOM 1044 O O . VAL A 1 137 ? 1.711 -7.488 -21.189 1.00 96.19 137 VAL A O 1
ATOM 1047 N N . ARG A 1 138 ? 3.834 -7.319 -21.913 1.00 96.69 138 ARG A N 1
ATOM 1048 C CA . ARG A 1 138 ? 4.023 -8.763 -22.153 1.00 96.69 138 ARG A CA 1
ATOM 1049 C C . ARG A 1 138 ? 3.910 -9.596 -20.871 1.00 96.69 138 ARG A C 1
ATOM 1051 O O . ARG A 1 138 ? 3.385 -10.709 -20.886 1.00 96.69 138 ARG A O 1
ATOM 1058 N N . LEU A 1 139 ? 4.399 -9.072 -19.748 1.00 95.69 139 LEU A N 1
ATOM 1059 C CA . LEU A 1 139 ? 4.313 -9.735 -18.446 1.00 95.69 139 LEU A CA 1
ATOM 1060 C C . LEU A 1 139 ? 2.860 -9.830 -17.959 1.00 95.69 139 LEU A C 1
ATOM 1062 O O . LEU A 1 139 ? 2.457 -10.872 -17.448 1.00 95.69 139 LEU A O 1
ATOM 1066 N N . LYS A 1 140 ? 2.070 -8.768 -18.151 1.00 93.88 140 LYS A N 1
ATOM 1067 C CA . LYS A 1 140 ? 0.637 -8.760 -17.829 1.00 93.88 140 LYS A CA 1
ATOM 1068 C C . LYS A 1 140 ? -0.152 -9.676 -18.763 1.00 93.88 140 LYS A C 1
ATOM 1070 O O . LYS A 1 140 ? -0.910 -10.511 -18.289 1.00 93.88 140 LYS A O 1
ATOM 1075 N N . SER A 1 141 ? 0.078 -9.595 -20.075 1.00 95.12 141 SER A N 1
ATOM 1076 C CA . SER A 1 141 ? -0.652 -10.411 -21.058 1.00 95.12 141 SER A CA 1
ATOM 1077 C C . SER A 1 141 ? -0.390 -11.913 -20.929 1.00 95.12 141 SER A C 1
ATOM 1079 O O . SER A 1 141 ? -1.198 -12.712 -21.382 1.00 95.12 141 SER A O 1
ATOM 1081 N N . SER A 1 142 ? 0.747 -12.307 -20.349 1.00 95.94 142 SER A N 1
ATOM 1082 C CA . SER A 1 1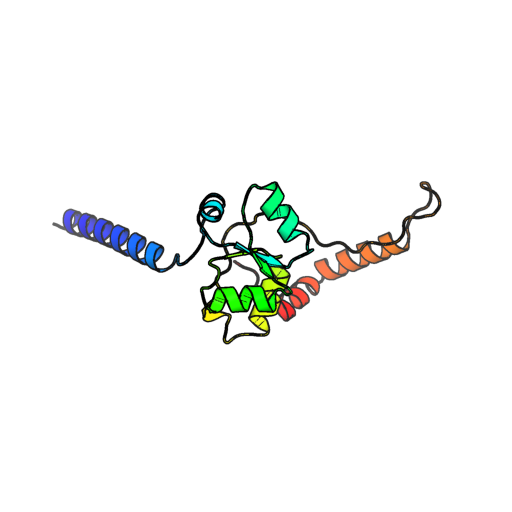42 ? 1.087 -13.715 -20.114 1.00 95.94 142 SER A CA 1
ATOM 1083 C C . SER A 1 142 ? 0.520 -14.286 -18.810 1.00 95.94 142 SER A C 1
ATOM 1085 O O . SER A 1 142 ? 0.753 -15.456 -18.533 1.00 95.94 142 SER A O 1
ATOM 1087 N N . GLY A 1 143 ? -0.168 -13.489 -17.980 1.00 94.00 143 GLY A N 1
ATOM 1088 C CA . GLY A 1 143 ? -0.665 -13.909 -16.659 1.00 94.00 143 GLY A CA 1
ATOM 1089 C C . GLY A 1 143 ? 0.418 -14.014 -15.577 1.00 94.00 143 GLY A C 1
ATOM 1090 O O . GLY A 1 143 ? 0.121 -14.076 -14.386 1.00 94.00 143 GLY A O 1
ATOM 1091 N N . ARG A 1 144 ? 1.699 -13.938 -15.957 1.00 94.31 144 ARG A N 1
ATOM 1092 C CA . ARG A 1 144 ? 2.834 -14.056 -15.032 1.00 94.31 144 ARG A CA 1
ATOM 1093 C C . ARG A 1 144 ? 2.883 -12.924 -14.005 1.00 94.31 144 ARG A C 1
ATOM 1095 O O . ARG A 1 144 ? 3.425 -13.098 -12.918 1.00 94.31 144 ARG A O 1
ATOM 1102 N N . TYR A 1 145 ? 2.322 -11.762 -14.337 1.00 93.19 145 TYR A N 1
ATOM 1103 C CA . TYR A 1 145 ? 2.138 -10.674 -13.379 1.00 93.19 145 TYR A CA 1
ATOM 1104 C C . TYR A 1 145 ? 1.225 -11.087 -12.213 1.00 93.19 145 TYR A C 1
ATOM 1106 O O . TYR A 1 145 ? 1.594 -10.902 -11.052 1.00 93.19 145 TYR A O 1
ATOM 1114 N N . ASP A 1 146 ? 0.090 -11.718 -12.508 1.00 92.38 146 ASP A N 1
ATOM 1115 C CA . ASP A 1 146 ? -0.869 -12.160 -11.492 1.00 92.38 146 ASP A CA 1
ATOM 1116 C C . ASP A 1 146 ? -0.306 -13.311 -10.654 1.00 92.38 146 ASP A C 1
ATOM 1118 O O . ASP A 1 146 ? -0.487 -13.334 -9.438 1.00 92.38 146 ASP A O 1
ATOM 1122 N N . GLU A 1 147 ? 0.474 -14.212 -11.263 1.00 94.25 147 GLU A N 1
ATOM 1123 C CA . GLU A 1 147 ? 1.217 -15.250 -10.537 1.00 94.25 147 GLU A CA 1
ATOM 1124 C C . GLU A 1 147 ? 2.194 -14.656 -9.513 1.00 94.25 147 GLU A C 1
ATOM 1126 O O . GLU A 1 147 ? 2.306 -15.158 -8.390 1.00 94.25 147 GLU A O 1
ATOM 1131 N N . ILE A 1 148 ? 2.905 -13.583 -9.882 1.00 92.81 148 ILE A N 1
ATOM 1132 C CA . ILE A 1 148 ? 3.813 -12.870 -8.976 1.00 92.81 148 ILE A CA 1
ATOM 1133 C C . ILE A 1 148 ? 3.008 -12.248 -7.833 1.00 92.81 148 ILE A C 1
ATOM 1135 O O . ILE A 1 148 ? 3.352 -12.456 -6.668 1.00 92.81 148 ILE A O 1
ATOM 1139 N N . LEU A 1 149 ? 1.919 -11.534 -8.133 1.00 92.50 149 LEU A N 1
ATOM 1140 C CA . LEU A 1 149 ? 1.079 -10.937 -7.094 1.00 92.50 149 LEU A CA 1
ATOM 1141 C C . LEU A 1 149 ? 0.525 -12.000 -6.146 1.00 92.50 149 LEU A C 1
ATOM 1143 O O . LEU A 1 149 ? 0.667 -11.867 -4.933 1.00 92.50 149 LEU A O 1
ATOM 1147 N N . HIS A 1 150 ? -0.005 -13.100 -6.673 1.00 91.88 150 HIS A N 1
ATOM 1148 C CA . HIS A 1 150 ? -0.508 -14.202 -5.864 1.00 91.88 150 HIS A CA 1
ATOM 1149 C C . HIS A 1 150 ? 0.595 -14.825 -4.990 1.00 91.88 150 HIS A C 1
ATOM 1151 O O . HIS A 1 150 ? 0.407 -15.068 -3.792 1.00 91.88 150 HIS A O 1
ATOM 1157 N N . ARG A 1 151 ? 1.797 -15.013 -5.550 1.00 91.75 151 ARG A N 1
ATOM 1158 C CA . ARG A 1 151 ? 2.957 -15.538 -4.821 1.00 91.75 151 ARG A CA 1
ATOM 1159 C C . ARG A 1 151 ? 3.408 -14.632 -3.680 1.00 91.75 151 ARG A C 1
ATOM 1161 O O . ARG A 1 151 ? 3.882 -15.161 -2.683 1.00 91.75 151 ARG A O 1
ATOM 1168 N N . TYR A 1 152 ? 3.320 -13.311 -3.796 1.00 90.50 152 TYR A N 1
ATOM 1169 C CA . TYR A 1 152 ? 3.851 -12.407 -2.764 1.00 90.50 152 TYR A CA 1
ATOM 1170 C C . TYR A 1 152 ? 2.788 -11.815 -1.839 1.00 90.50 152 TYR A C 1
ATOM 1172 O O . TYR A 1 152 ? 3.115 -11.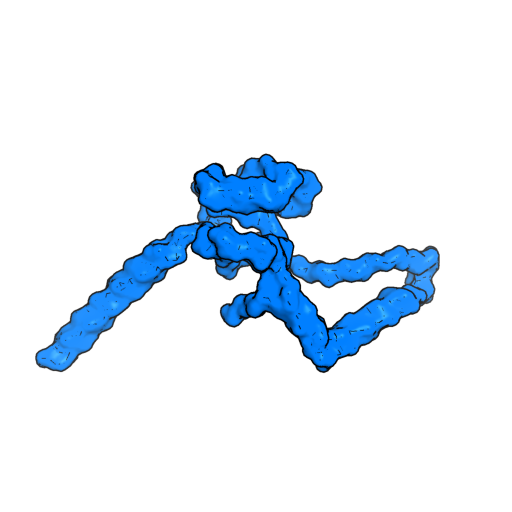493 -0.696 1.00 90.50 152 TYR A O 1
ATO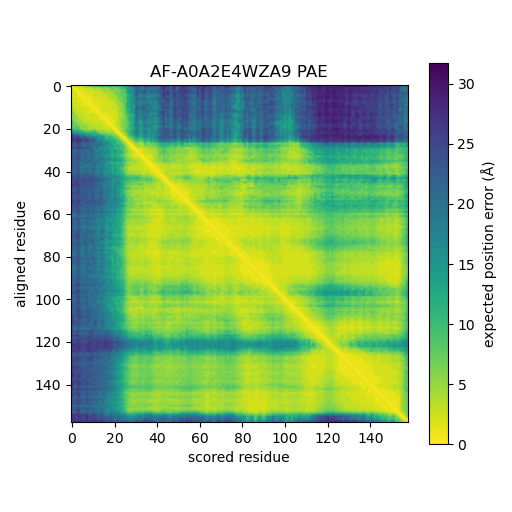M 1180 N N . LEU A 1 153 ? 1.545 -11.698 -2.307 1.00 90.81 153 LEU A N 1
ATOM 1181 C CA . LEU A 1 153 ? 0.444 -11.011 -1.626 1.00 90.81 153 LEU A CA 1
ATOM 1182 C C . LEU A 1 153 ? -0.741 -11.934 -1.302 1.00 90.81 153 LEU A C 1
ATOM 1184 O O . LEU A 1 153 ? -1.638 -11.522 -0.569 1.00 90.81 153 LEU A O 1
ATOM 1188 N N . GLY A 1 154 ? -0.758 -13.164 -1.828 1.00 85.62 154 GLY A N 1
ATOM 1189 C CA . GLY A 1 154 ? -1.893 -14.082 -1.707 1.00 85.62 154 GLY A CA 1
ATOM 1190 C C . GLY A 1 154 ? -3.032 -13.752 -2.677 1.00 85.62 154 GLY A C 1
ATOM 1191 O O . GLY A 1 154 ? -2.862 -12.982 -3.620 1.00 85.62 154 GLY A O 1
ATOM 1192 N N . ASN A 1 155 ? -4.208 -14.341 -2.457 1.00 76.88 155 ASN A N 1
ATOM 1193 C CA . ASN A 1 155 ? -5.376 -14.102 -3.311 1.00 76.88 155 ASN A CA 1
ATOM 1194 C C . ASN A 1 155 ? -5.807 -12.635 -3.282 1.00 76.88 155 ASN A C 1
ATOM 1196 O O . ASN A 1 155 ? -5.917 -12.045 -2.204 1.00 76.88 155 ASN A O 1
ATOM 1200 N N . GLN A 1 156 ? -6.067 -12.067 -4.461 1.00 60.78 156 GLN A N 1
ATOM 1201 C CA . GLN A 1 156 ? -6.754 -10.782 -4.616 1.00 60.78 156 GLN A CA 1
ATOM 1202 C C . GLN A 1 156 ? -8.090 -10.837 -3.850 1.00 60.78 156 GLN A C 1
ATOM 1204 O O . GLN A 1 156 ? -8.674 -11.916 -3.722 1.00 60.78 156 GLN A O 1
ATOM 1209 N N . ARG A 1 157 ? -8.547 -9.713 -3.277 1.00 55.50 157 ARG A N 1
ATOM 1210 C CA . ARG A 1 157 ? -9.916 -9.663 -2.731 1.00 55.50 157 ARG A CA 1
ATOM 1211 C C . ARG A 1 157 ? -10.871 -9.932 -3.902 1.00 55.50 157 ARG A C 1
ATOM 1213 O O . ARG A 1 157 ? -10.694 -9.320 -4.954 1.00 55.50 157 ARG A O 1
ATOM 1220 N N . ASN A 1 158 ? -11.793 -10.878 -3.723 1.00 34.62 158 ASN A N 1
ATOM 1221 C CA . ASN A 1 158 ? -12.929 -11.062 -4.631 1.00 34.62 158 ASN A CA 1
ATOM 1222 C C . ASN A 1 158 ? -13.890 -9.882 -4.500 1.00 34.62 158 ASN A C 1
ATOM 1224 O O . ASN A 1 158 ? -14.070 -9.426 -3.348 1.00 34.62 158 ASN A O 1
#

Radius of gyration: 22.24 Å; Cα contacts (8 Å, |Δi|>4): 125; chains: 1; bounding box: 70×37×50 Å

Nearest PDB structures (foldseek):
  2pyy-assembly1_C  TM=7.839E-01  e=1.488E-03  Nostoc punctiforme PCC 73102
  3zsf-assembly4_D  TM=7.169E-01  e=3.496E-03  Neisseria gonorrhoeae
  3zsf-assembly8_H  TM=7.084E-01  e=1.586E-02  Neisseria gonorrhoeae
  3zsf-assembly2_B  TM=7.088E-01  e=1.808E-02  Neisseria gonorrhoeae
  6a8s-assembly1_A  TM=6.546E-01  e=7.679E-02  Candidatus Liberibacter asiaticus str. psy62

Solvent-accessible surface area (backbone atoms only — not comparable to full-atom values): 9630 Å² total; per-residue (Å²): 112,70,69,59,54,53,52,50,52,52,51,53,49,52,53,50,51,50,51,54,53,57,72,68,57,83,63,65,75,51,79,75,47,54,75,81,45,48,30,25,24,37,58,95,40,71,56,41,56,54,42,46,78,69,75,40,75,66,48,70,25,96,35,66,65,58,33,53,49,33,39,71,70,63,77,24,76,41,70,57,68,61,64,69,60,52,37,31,48,34,70,76,36,62,86,55,39,83,73,56,83,80,61,91,67,74,96,70,90,82,85,91,80,87,87,73,85,79,58,95,45,95,88,52,80,55,62,66,60,52,54,50,51,54,48,51,52,54,36,51,76,67,48,54,48,58,54,50,45,38,74,57,44,40,79,75,88,128

Mean predicted aligned error: 9.95 Å

pLDDT: mean 85.48, std 10.21, range [34.62, 96.69]

Foldseek 3Di:
DVVVVVVVCVVVVVVVVVVVVVVPPLADADPVVQQVWAEEEAPPDPQVVLCVVVVGDYDHDPDPVRSLVCCLVVVGSYYDDDLQVVLLVCVVPVVSVVVDDDHPDDSDDDDDDDDDDDDPDPPDDDVVVVVVVVVVVVCVVVCVVVVVSCVRRNDDDD

Secondary structure (DSSP, 8-state):
-HHHHHHHHHHHHHHHHHHHHHHH--S--SGGGGGGSPEEEETTSHHHHHHHHTT--EEEESSHHHHHHHHHTTS-SEE---HHHHHHHHHH-HHHHTT-PPPSS-S---------PPPSSTTS--HHHHHHHHHHHHHHHTSHHHHH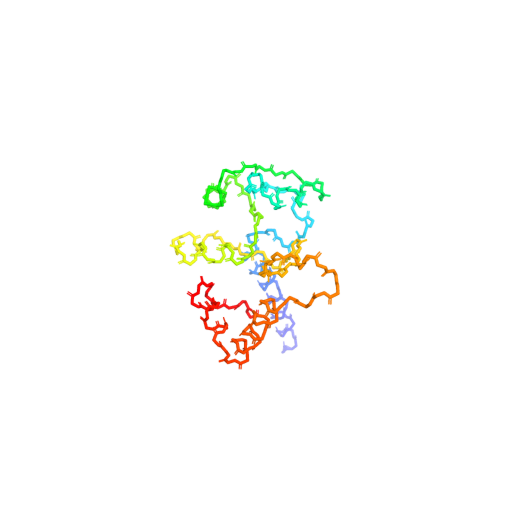HHHHH-SPP-

Sequence (158 aa):
MVAGVVMISLFTGSLASTLTRNQMTVGVSEYNDLANVSIGVVEGENPMSLVRNKGLSAAGYSSLSDALFALSERKVTTVVHDEPVIRHWLRKHPQQAGSIGLADFYLRKEDYGIAVSKPKLSSERNELLDRINLALVRLKSSGRYDEILHRYLGNQRN